Protein AF-A0A962IEN9-F1 (afdb_monomer)

Sequence (80 aa):
MKLVRTRHWITASLTALLLAACGDGGGNLAEGGITGSGISVGPITGFGSIWVGGVHFDVSNAEFVRNGQVTDEAQSAFRI

Solvent-accessible surface area (backbone atoms only — not comparable to full-atom values): 5398 Å² total; per-residue (Å²): 144,67,74,67,67,61,56,54,54,55,55,52,54,52,52,54,56,59,52,59,74,69,56,82,86,62,92,70,76,79,52,48,43,89,76,89,72,84,47,67,64,59,67,74,80,47,80,98,48,46,23,39,68,86,44,81,40,89,57,94,84,60,88,44,69,58,97,91,37,81,43,94,64,59,79,71,78,73,63,124

Structure (mmCIF, N/CA/C/O backbone):
data_AF-A0A962IEN9-F1
#
_entry.id   AF-A0A962IEN9-F1
#
loop_
_atom_site.group_PDB
_atom_site.id
_atom_site.type_symbol
_atom_site.label_atom_id
_atom_site.label_alt_id
_atom_site.label_comp_id
_atom_site.label_asym_id
_atom_site.label_entity_id
_atom_site.label_seq_id
_atom_site.pdbx_PDB_ins_code
_atom_site.Cartn_x
_atom_site.Cartn_y
_atom_site.Cartn_z
_atom_site.occupancy
_atom_site.B_iso_or_equiv
_atom_site.auth_seq_id
_atom_site.auth_comp_id
_atom_site.auth_asym_id
_atom_site.auth_atom_id
_atom_site.pdbx_PDB_model_num
ATOM 1 N N . MET A 1 1 ? 58.058 8.660 -25.166 1.00 46.91 1 MET A N 1
ATOM 2 C CA . MET A 1 1 ? 56.603 8.805 -25.415 1.00 46.91 1 MET A CA 1
ATOM 3 C C . MET A 1 1 ? 55.835 7.557 -24.941 1.00 46.91 1 MET A C 1
ATOM 5 O O . MET A 1 1 ? 55.444 6.741 -25.758 1.00 46.91 1 MET A O 1
ATOM 9 N N . LYS A 1 2 ? 55.657 7.339 -23.627 1.00 45.31 2 LYS A N 1
ATOM 10 C CA . LYS A 1 2 ? 54.832 6.217 -23.098 1.00 45.31 2 LYS A CA 1
ATOM 11 C C . LYS A 1 2 ? 53.859 6.631 -21.978 1.00 45.31 2 LYS A C 1
ATOM 13 O O . LYS A 1 2 ? 52.950 5.881 -21.658 1.00 45.31 2 LYS A O 1
ATOM 18 N N . LEU A 1 3 ? 53.999 7.850 -21.446 1.00 52.28 3 LEU A N 1
ATOM 19 C CA . LEU A 1 3 ? 53.270 8.331 -20.264 1.00 52.28 3 LEU A CA 1
ATOM 20 C C . LEU A 1 3 ? 51.842 8.834 -20.556 1.00 52.28 3 LEU A C 1
ATOM 22 O O . LEU A 1 3 ? 51.005 8.890 -19.663 1.00 52.28 3 LEU A O 1
ATOM 26 N N . VAL A 1 4 ? 51.553 9.201 -21.809 1.00 54.06 4 VAL A N 1
ATOM 27 C CA . VAL A 1 4 ? 50.218 9.661 -22.231 1.00 54.06 4 VAL A CA 1
ATOM 28 C C . VAL A 1 4 ? 49.262 8.480 -22.379 1.00 54.06 4 VAL A C 1
ATOM 30 O O . VAL A 1 4 ? 48.106 8.579 -21.987 1.00 54.06 4 VAL A O 1
ATOM 33 N N . ARG A 1 5 ? 49.743 7.334 -22.875 1.00 55.22 5 ARG A N 1
ATOM 34 C CA . ARG A 1 5 ? 48.899 6.174 -23.177 1.00 55.22 5 ARG A CA 1
ATOM 35 C C . ARG A 1 5 ? 48.345 5.516 -21.915 1.00 55.22 5 ARG A C 1
ATOM 37 O O . ARG A 1 5 ? 47.198 5.129 -21.945 1.00 55.22 5 ARG A O 1
ATOM 44 N N . THR A 1 6 ? 49.072 5.489 -20.798 1.00 55.44 6 THR A N 1
ATOM 45 C CA . THR A 1 6 ? 48.576 4.972 -19.505 1.00 55.44 6 THR A CA 1
ATOM 46 C C . THR A 1 6 ? 47.572 5.897 -18.812 1.00 55.44 6 THR A C 1
ATOM 48 O O . THR A 1 6 ? 46.663 5.412 -18.146 1.00 55.44 6 THR A O 1
ATOM 51 N N . ARG A 1 7 ? 47.664 7.221 -19.011 1.00 55.69 7 ARG A N 1
ATOM 52 C CA . ARG A 1 7 ? 46.706 8.196 -18.445 1.00 55.69 7 ARG A CA 1
ATOM 53 C C . ARG A 1 7 ? 45.305 8.087 -19.053 1.00 55.69 7 ARG A C 1
ATOM 55 O O . ARG A 1 7 ? 44.335 8.314 -18.345 1.00 55.69 7 ARG A O 1
ATOM 62 N N . HIS A 1 8 ? 45.206 7.690 -20.324 1.00 54.59 8 HIS A N 1
ATOM 63 C CA . HIS A 1 8 ? 43.923 7.520 -21.021 1.00 54.59 8 HIS A CA 1
ATOM 64 C C . HIS A 1 8 ? 43.124 6.306 -20.523 1.00 54.59 8 HIS A C 1
ATOM 66 O O . HIS A 1 8 ? 41.901 6.293 -20.606 1.00 54.59 8 HIS A O 1
ATOM 72 N N . TRP A 1 9 ? 43.805 5.287 -19.993 1.00 57.66 9 TRP A N 1
ATOM 73 C CA . TRP A 1 9 ? 43.158 4.067 -19.502 1.00 57.66 9 TRP A CA 1
ATOM 74 C C . TRP A 1 9 ? 42.547 4.302 -18.119 1.00 57.66 9 TRP A C 1
ATOM 76 O O . TRP A 1 9 ? 41.479 3.781 -17.820 1.00 57.66 9 TRP A O 1
ATOM 86 N N . ILE A 1 10 ? 43.175 5.164 -17.312 1.00 67.00 10 ILE A N 1
ATOM 87 C CA . ILE A 1 10 ? 42.665 5.557 -15.993 1.00 67.00 10 ILE A CA 1
ATOM 88 C C . ILE A 1 10 ? 41.387 6.400 -16.136 1.00 67.00 10 ILE A C 1
ATOM 90 O O . ILE A 1 10 ? 40.407 6.147 -15.438 1.00 67.00 10 ILE A O 1
ATOM 94 N N . THR A 1 11 ? 41.352 7.362 -17.066 1.00 69.44 11 THR A N 1
ATOM 95 C CA . THR A 1 11 ? 40.153 8.188 -17.308 1.00 69.44 11 THR A CA 1
ATOM 96 C C . THR A 1 11 ? 38.991 7.397 -17.911 1.00 69.44 11 THR A C 1
ATOM 98 O O . THR A 1 11 ? 37.838 7.648 -17.554 1.00 69.44 11 THR A O 1
ATOM 101 N N . ALA A 1 12 ? 39.270 6.416 -18.777 1.00 71.75 12 ALA A N 1
ATOM 102 C CA . ALA A 1 12 ? 38.246 5.533 -19.336 1.00 71.75 12 ALA A CA 1
ATOM 103 C C . ALA A 1 12 ? 37.586 4.657 -18.256 1.00 71.75 12 ALA A C 1
ATOM 105 O O . ALA A 1 12 ? 36.358 4.597 -18.189 1.00 71.75 12 ALA A O 1
ATOM 106 N N . SER A 1 13 ? 38.380 4.052 -17.363 1.00 70.06 13 SER A N 1
ATOM 107 C CA . SER A 1 13 ? 37.844 3.261 -16.247 1.00 70.06 13 SER A CA 1
ATOM 108 C C . SER A 1 13 ? 37.009 4.104 -15.286 1.00 70.06 13 SER A C 1
ATOM 110 O O . SER A 1 13 ? 35.936 3.672 -14.875 1.00 70.06 13 SER A O 1
ATOM 112 N N . LEU A 1 14 ? 37.449 5.326 -14.964 1.00 74.31 14 LEU A N 1
ATOM 113 C CA . LEU A 1 14 ? 36.693 6.206 -14.071 1.00 74.31 14 LEU A CA 1
ATOM 114 C C . LEU A 1 14 ? 35.325 6.574 -14.666 1.00 74.31 14 LEU A C 1
ATOM 116 O O . LEU A 1 14 ? 34.316 6.507 -13.975 1.00 74.31 14 LEU A O 1
ATOM 120 N N . THR A 1 15 ? 35.271 6.885 -15.962 1.00 70.44 15 THR A N 1
ATOM 121 C CA . THR A 1 15 ? 34.017 7.247 -16.642 1.00 70.44 15 THR A CA 1
ATOM 122 C C . THR A 1 15 ? 33.029 6.076 -16.672 1.00 70.44 15 THR A C 1
ATOM 124 O O . THR A 1 15 ? 31.844 6.271 -16.411 1.00 70.44 15 THR A O 1
ATOM 127 N N . ALA A 1 16 ? 33.510 4.851 -16.913 1.00 67.19 16 ALA A N 1
ATOM 1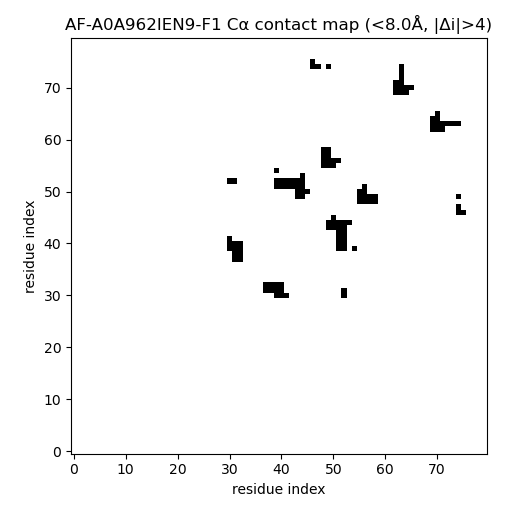28 C CA . ALA A 1 16 ? 32.676 3.647 -16.883 1.00 67.19 16 ALA A CA 1
ATOM 129 C C . ALA A 1 16 ? 32.073 3.374 -15.490 1.00 67.19 16 ALA A C 1
ATOM 131 O O . ALA A 1 16 ? 30.913 2.973 -15.399 1.00 67.19 16 ALA A O 1
ATOM 132 N N . LEU A 1 17 ? 32.817 3.647 -14.409 1.00 67.12 17 LEU A N 1
ATOM 133 C CA . LEU A 1 17 ? 32.295 3.548 -13.040 1.00 67.12 17 LEU A CA 1
ATOM 134 C C . LEU A 1 17 ? 31.200 4.591 -12.755 1.00 67.12 17 LEU A C 1
ATOM 136 O O . LEU A 1 17 ? 30.231 4.272 -12.071 1.00 67.12 17 LEU A O 1
ATOM 140 N N . LEU A 1 18 ? 31.314 5.810 -13.298 1.00 69.62 18 LEU A N 1
ATOM 141 C CA . LEU A 1 18 ? 30.269 6.833 -13.152 1.00 69.62 18 LEU A CA 1
ATOM 142 C C . LEU A 1 18 ? 28.978 6.464 -13.905 1.00 69.62 18 LEU A C 1
ATOM 144 O O . LEU A 1 18 ? 27.887 6.738 -13.414 1.00 69.62 18 LEU A O 1
ATOM 148 N N . LEU A 1 19 ? 29.085 5.816 -15.069 1.00 64.12 19 LEU A N 1
ATOM 149 C CA . LEU A 1 19 ? 27.925 5.343 -15.839 1.00 64.12 19 LEU A CA 1
ATOM 150 C C . LEU A 1 19 ? 27.181 4.196 -15.134 1.00 64.12 19 LEU A C 1
ATOM 152 O O . LEU A 1 19 ? 25.955 4.150 -15.187 1.00 64.12 19 LEU A O 1
ATOM 156 N N . ALA A 1 20 ? 27.893 3.313 -14.425 1.00 61.75 20 ALA A N 1
ATOM 157 C CA . ALA A 1 20 ? 27.279 2.232 -13.647 1.00 61.75 20 ALA A CA 1
ATOM 158 C C . ALA A 1 20 ? 26.456 2.738 -12.447 1.00 61.75 20 ALA A C 1
ATOM 160 O O . ALA A 1 20 ? 25.505 2.079 -12.043 1.00 61.75 20 ALA A O 1
ATOM 161 N N . ALA A 1 21 ? 26.768 3.921 -11.908 1.00 60.53 21 ALA A N 1
ATOM 162 C CA . ALA A 1 21 ? 25.965 4.546 -10.854 1.00 60.53 21 ALA A CA 1
ATOM 163 C C . ALA A 1 21 ? 24.653 5.164 -11.376 1.00 60.53 2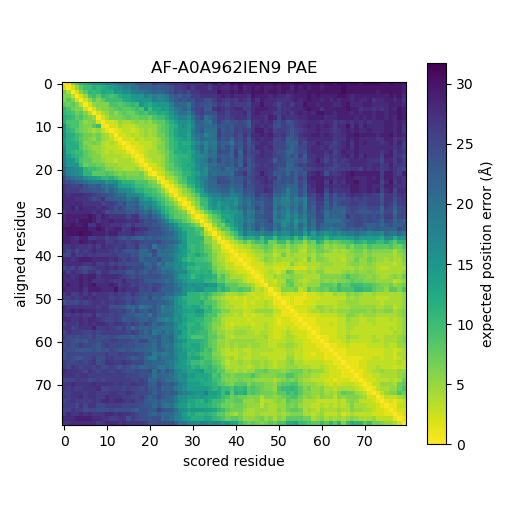1 ALA A C 1
ATOM 165 O O . ALA A 1 21 ? 23.741 5.411 -10.594 1.00 60.53 21 ALA A O 1
ATOM 166 N N . CYS A 1 22 ? 24.551 5.424 -12.684 1.00 64.81 22 CYS A N 1
ATOM 167 C CA . CYS A 1 22 ? 23.358 5.996 -13.316 1.00 64.81 22 CYS A CA 1
ATOM 168 C C . CYS A 1 22 ? 22.465 4.927 -13.980 1.00 64.81 22 CYS A C 1
ATOM 170 O O . CYS A 1 22 ? 21.384 5.234 -14.474 1.00 64.81 22 CYS A O 1
ATOM 172 N N . GLY A 1 23 ? 22.902 3.665 -13.987 1.00 55.41 23 GLY A N 1
ATOM 173 C CA . GLY A 1 23 ? 22.130 2.538 -14.496 1.00 55.41 23 GLY A CA 1
ATOM 174 C C . GLY A 1 23 ? 21.258 1.918 -13.411 1.00 55.41 23 GLY A C 1
ATOM 175 O O . GLY A 1 23 ? 21.609 0.865 -12.884 1.00 55.41 23 GLY A O 1
ATOM 176 N N . ASP A 1 24 ? 20.115 2.538 -13.110 1.00 59.47 24 ASP A N 1
ATOM 177 C CA . ASP A 1 24 ? 19.000 1.882 -12.411 1.00 59.47 24 ASP A CA 1
ATOM 178 C C . ASP A 1 24 ? 18.382 0.835 -13.357 1.00 59.47 24 ASP A C 1
ATOM 180 O O . ASP A 1 24 ? 17.380 1.042 -14.041 1.00 59.47 24 ASP A O 1
ATOM 184 N N . GLY A 1 25 ? 19.091 -0.284 -13.503 1.00 59.16 25 GLY A N 1
ATOM 185 C CA . GLY A 1 25 ? 18.669 -1.468 -14.239 1.00 59.16 25 GLY A CA 1
ATOM 186 C C . GLY A 1 25 ? 17.679 -2.269 -13.409 1.00 59.16 25 GLY A C 1
ATOM 187 O O . GLY A 1 25 ? 17.993 -3.363 -12.948 1.00 59.16 25 GLY A O 1
ATOM 188 N N . GLY A 1 26 ? 16.493 -1.716 -13.200 1.00 54.19 26 GLY A N 1
ATOM 189 C CA . GLY A 1 26 ? 15.422 -2.376 -12.476 1.00 54.19 26 GLY A CA 1
ATOM 190 C C . GLY A 1 26 ? 14.119 -1.706 -12.841 1.00 54.19 26 GLY A C 1
ATOM 191 O O . GLY A 1 26 ? 13.811 -0.640 -12.327 1.00 54.19 26 GLY A O 1
ATOM 192 N N . GLY A 1 27 ? 13.365 -2.325 -13.751 1.00 57.56 27 GLY A N 1
ATOM 193 C CA . GLY A 1 27 ? 11.993 -1.943 -14.054 1.00 57.56 27 GLY A CA 1
ATOM 194 C C . GLY A 1 27 ? 11.123 -2.105 -12.815 1.00 57.56 27 GLY A C 1
ATOM 195 O O . GLY A 1 27 ? 10.397 -3.084 -12.678 1.00 57.56 27 GLY A O 1
ATOM 196 N N . ASN A 1 28 ? 11.205 -1.140 -11.909 1.00 54.97 28 ASN A N 1
ATOM 197 C CA . ASN A 1 28 ? 10.199 -0.906 -10.903 1.00 54.97 28 ASN A CA 1
ATOM 198 C C . ASN A 1 28 ? 9.063 -0.232 -11.657 1.00 54.97 28 ASN A C 1
ATOM 200 O O . ASN A 1 28 ? 9.079 0.976 -11.894 1.00 54.97 28 ASN A O 1
ATOM 204 N N . LEU A 1 29 ? 8.118 -1.048 -12.122 1.00 55.78 29 LEU A N 1
ATOM 205 C CA . LEU A 1 29 ? 6.807 -0.563 -12.508 1.00 55.78 29 LEU A CA 1
ATOM 206 C C . LEU A 1 29 ? 6.293 0.237 -11.307 1.00 55.78 29 LEU A C 1
ATOM 208 O O . LEU A 1 29 ? 5.962 -0.331 -10.270 1.00 55.78 29 LEU A O 1
ATOM 212 N N . ALA A 1 30 ? 6.351 1.562 -11.413 1.00 56.19 30 ALA A N 1
ATOM 213 C CA . ALA A 1 30 ? 5.852 2.467 -10.399 1.00 56.19 30 ALA A CA 1
ATOM 214 C C . ALA A 1 30 ? 4.323 2.342 -10.379 1.00 56.19 30 ALA A C 1
ATOM 216 O O . ALA A 1 30 ? 3.616 3.120 -11.009 1.00 56.19 30 ALA A O 1
ATOM 217 N N . GLU A 1 31 ? 3.815 1.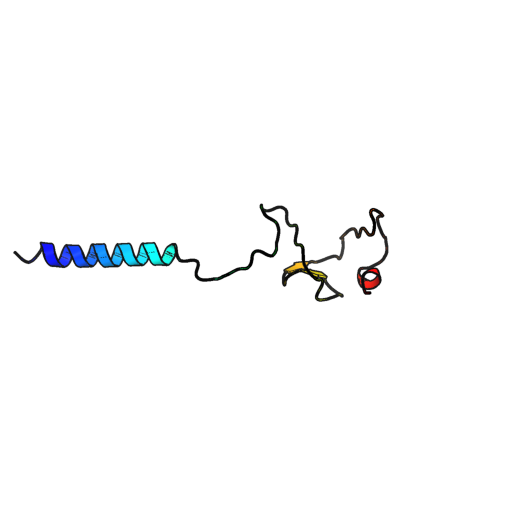326 -9.684 1.00 58.00 31 GLU A N 1
ATOM 218 C CA . GLU A 1 31 ? 2.379 1.096 -9.471 1.00 58.00 31 GLU A CA 1
ATOM 219 C C . GLU A 1 31 ? 1.814 2.003 -8.349 1.00 58.00 31 GLU A C 1
ATOM 221 O O . GLU A 1 31 ? 0.659 1.901 -7.945 1.00 58.00 31 GLU A O 1
ATOM 226 N N . GLY A 1 32 ? 2.609 2.943 -7.831 1.00 55.34 32 GLY A N 1
ATOM 227 C CA . GLY A 1 32 ? 2.205 3.824 -6.739 1.00 55.34 32 GLY A CA 1
ATOM 228 C C . GLY A 1 32 ? 2.496 5.284 -7.041 1.00 55.34 32 GLY A C 1
ATOM 229 O O . GLY A 1 32 ? 3.655 5.680 -7.042 1.00 55.34 32 GLY A O 1
ATOM 230 N N . GLY A 1 33 ? 1.430 6.057 -7.272 1.00 52.50 33 GLY A N 1
ATOM 231 C CA . GLY A 1 33 ? 1.349 7.508 -7.080 1.00 52.50 33 GLY A CA 1
ATOM 232 C C . GLY A 1 33 ? 2.502 8.340 -7.639 1.00 52.50 33 GLY A C 1
ATOM 233 O O . GLY A 1 33 ? 3.523 8.544 -6.984 1.00 52.50 33 GLY A O 1
ATOM 234 N N . IL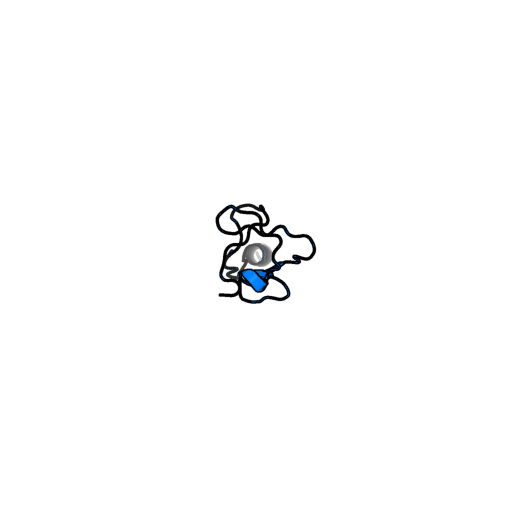E A 1 34 ? 2.283 8.939 -8.812 1.00 54.91 34 ILE A N 1
ATOM 235 C CA . ILE A 1 34 ? 3.093 10.060 -9.307 1.00 54.91 34 ILE A CA 1
ATOM 236 C C . ILE A 1 34 ? 3.197 11.073 -8.155 1.00 54.91 34 ILE A C 1
ATOM 238 O O . ILE A 1 34 ? 2.171 11.457 -7.607 1.00 54.91 34 ILE A O 1
ATOM 242 N N . THR A 1 35 ? 4.411 11.454 -7.750 1.00 55.09 35 THR A N 1
ATOM 243 C CA . THR A 1 35 ? 4.699 12.368 -6.625 1.00 55.09 35 THR A CA 1
ATOM 244 C C . THR A 1 35 ? 4.192 11.924 -5.241 1.00 55.09 35 THR A C 1
ATOM 246 O O . THR A 1 35 ? 3.176 12.425 -4.773 1.00 55.09 35 THR A O 1
ATOM 249 N N . GLY A 1 36 ? 4.940 11.063 -4.532 1.00 54.50 36 GLY A N 1
ATOM 250 C CA . GLY A 1 36 ? 5.167 11.145 -3.069 1.00 54.50 36 GLY A CA 1
ATOM 251 C C . GLY A 1 36 ? 3.959 11.227 -2.118 1.00 54.50 36 GLY A C 1
ATOM 252 O O . GLY A 1 36 ? 4.136 11.526 -0.944 1.00 54.50 36 GLY A O 1
ATOM 253 N N . SER A 1 37 ? 2.743 10.980 -2.600 1.00 69.31 37 SER A N 1
ATOM 254 C CA . SER A 1 37 ? 1.496 11.263 -1.879 1.00 69.31 37 SER A CA 1
ATOM 255 C C . SER A 1 37 ? 1.082 10.110 -0.959 1.00 69.31 37 SER A C 1
ATOM 257 O O . SER A 1 37 ? 0.068 10.201 -0.280 1.00 69.31 37 SER A O 1
ATOM 259 N N . GLY A 1 38 ? 1.826 8.996 -0.980 1.00 69.38 38 GLY A N 1
ATOM 260 C CA . GLY A 1 38 ? 1.467 7.764 -0.271 1.00 69.38 38 GLY A CA 1
ATOM 261 C C . GLY A 1 38 ? 0.266 7.023 -0.869 1.00 69.38 38 GLY A C 1
ATOM 262 O O . GLY A 1 38 ? -0.245 6.098 -0.250 1.00 69.38 38 GLY A O 1
ATOM 263 N N . ILE A 1 39 ? -0.189 7.405 -2.067 1.00 73.38 39 ILE A N 1
ATOM 264 C CA . ILE A 1 39 ? -1.349 6.795 -2.723 1.00 73.38 39 ILE A CA 1
ATOM 265 C C . ILE A 1 39 ? -0.889 5.653 -3.630 1.00 73.38 39 ILE A C 1
ATOM 267 O O . ILE A 1 39 ? -0.126 5.872 -4.571 1.00 73.38 39 ILE A O 1
ATOM 271 N N . SER A 1 40 ? -1.376 4.442 -3.362 1.00 75.56 40 SER A N 1
ATOM 272 C CA . SER A 1 40 ? -1.186 3.268 -4.223 1.00 75.56 40 SER A CA 1
ATOM 273 C C . SER A 1 40 ? -2.510 2.867 -4.854 1.00 75.56 40 SER A C 1
ATOM 275 O O . SER A 1 40 ? -3.538 2.847 -4.178 1.00 75.56 40 SER A O 1
ATOM 277 N N . VAL A 1 41 ? -2.490 2.570 -6.152 1.00 82.00 41 VAL A N 1
ATOM 278 C CA . VAL A 1 41 ? -3.684 2.196 -6.916 1.00 82.00 41 VAL A CA 1
ATOM 279 C C . VAL A 1 41 ? -3.381 0.902 -7.649 1.00 82.00 41 VAL A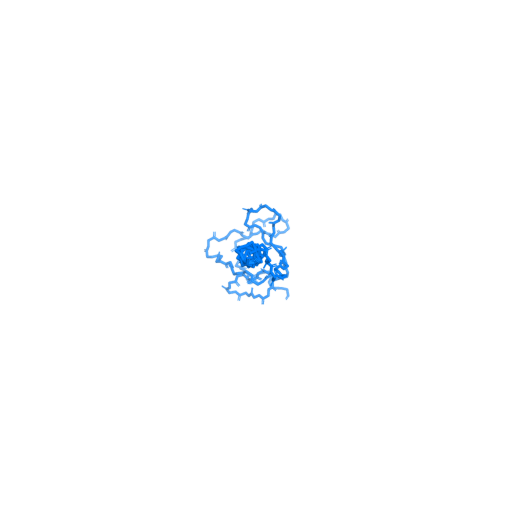 C 1
ATOM 281 O O . VAL A 1 41 ? -2.453 0.843 -8.442 1.00 82.00 41 VAL A O 1
ATOM 284 N N . GLY A 1 42 ? -4.169 -0.135 -7.390 1.00 82.06 42 GLY A N 1
ATOM 285 C CA . GLY A 1 42 ? -3.973 -1.451 -7.983 1.00 82.06 42 GLY A CA 1
ATOM 286 C C . GLY A 1 42 ? -4.971 -2.470 -7.433 1.00 82.06 42 GLY A C 1
ATOM 287 O O . GLY A 1 42 ? -5.765 -2.141 -6.546 1.00 82.06 42 GLY A O 1
ATOM 288 N N . PRO A 1 43 ? -4.962 -3.707 -7.953 1.00 82.31 43 PRO A N 1
ATOM 289 C CA . PRO A 1 43 ? -5.795 -4.777 -7.424 1.00 82.31 43 PRO A CA 1
ATOM 290 C C . PRO A 1 43 ? -5.392 -5.119 -5.984 1.00 82.31 43 PRO A C 1
ATOM 292 O O . PRO A 1 43 ? -4.206 -5.170 -5.652 1.00 82.31 43 PRO A O 1
ATOM 295 N N . ILE A 1 44 ? -6.392 -5.388 -5.140 1.00 82.88 44 ILE A N 1
ATOM 296 C CA . ILE A 1 44 ? -6.176 -5.864 -3.771 1.00 82.88 44 ILE A CA 1
ATOM 297 C C . ILE A 1 44 ? -5.845 -7.356 -3.834 1.00 82.88 44 ILE A C 1
ATOM 299 O O . ILE A 1 44 ? -6.655 -8.149 -4.314 1.00 82.88 44 ILE A O 1
ATOM 303 N N . THR A 1 45 ? -4.665 -7.745 -3.353 1.00 83.88 45 THR A N 1
ATOM 304 C CA . THR A 1 45 ? -4.187 -9.141 -3.419 1.00 83.88 45 THR A CA 1
ATOM 305 C C . THR A 1 45 ? -4.277 -9.893 -2.089 1.00 83.88 45 THR A C 1
ATOM 307 O O . THR A 1 45 ? -4.070 -11.105 -2.062 1.00 83.88 45 THR A O 1
ATOM 310 N N . GLY A 1 46 ? -4.627 -9.216 -0.990 1.00 80.81 46 GLY A N 1
ATOM 311 C CA . GLY A 1 46 ? -4.752 -9.826 0.334 1.00 80.81 46 GLY A CA 1
ATOM 312 C C . GLY A 1 46 ? -5.619 -9.016 1.300 1.00 80.81 46 GLY A C 1
ATOM 313 O O . GLY A 1 46 ? -5.711 -7.796 1.183 1.00 80.81 46 GLY A O 1
ATOM 314 N N . PHE A 1 47 ? -6.240 -9.726 2.250 1.00 81.12 47 PHE A N 1
ATOM 315 C CA . PHE A 1 47 ? -7.040 -9.191 3.359 1.00 81.12 47 PHE A CA 1
ATOM 316 C C . PHE A 1 47 ? -6.508 -9.745 4.693 1.00 81.12 47 PHE A C 1
ATOM 318 O O . PHE A 1 47 ? -5.990 -10.860 4.738 1.00 81.12 47 PHE A O 1
ATOM 325 N N . GLY A 1 48 ? -6.645 -8.984 5.780 1.00 70.81 48 GLY A N 1
ATOM 326 C CA . GLY A 1 48 ? -5.965 -9.211 7.070 1.00 70.81 48 GLY A CA 1
ATOM 327 C C . GLY A 1 48 ? -4.895 -8.142 7.299 1.00 70.81 48 GLY A C 1
ATOM 328 O O . GLY A 1 48 ? -4.813 -7.553 8.371 1.00 70.81 48 GLY A O 1
ATOM 329 N N . SER A 1 49 ? -4.233 -7.766 6.214 1.00 72.81 49 SER A N 1
ATOM 330 C CA . SER A 1 49 ? -3.592 -6.485 5.972 1.00 72.81 49 SER A CA 1
ATOM 331 C C . SER A 1 49 ? -3.742 -6.171 4.486 1.00 72.81 49 SER A C 1
ATOM 333 O O . SER A 1 49 ? -3.787 -7.094 3.668 1.00 72.81 49 SER A O 1
ATOM 335 N N . ILE A 1 50 ? -3.923 -4.900 4.128 1.00 84.75 50 ILE A N 1
ATOM 336 C CA . ILE A 1 50 ? -4.257 -4.551 2.746 1.00 84.75 50 ILE A CA 1
ATOM 337 C C . ILE A 1 50 ? -2.976 -4.554 1.915 1.00 84.75 50 ILE A C 1
ATOM 339 O O . ILE A 1 50 ? -2.021 -3.849 2.235 1.00 84.75 50 ILE A O 1
ATOM 343 N N . TRP A 1 51 ? -2.969 -5.344 0.842 1.00 85.94 51 TRP A N 1
ATOM 344 C CA . TRP A 1 51 ? -1.888 -5.364 -0.141 1.00 85.94 51 TRP A CA 1
ATOM 345 C C . TRP A 1 51 ? -2.373 -4.785 -1.46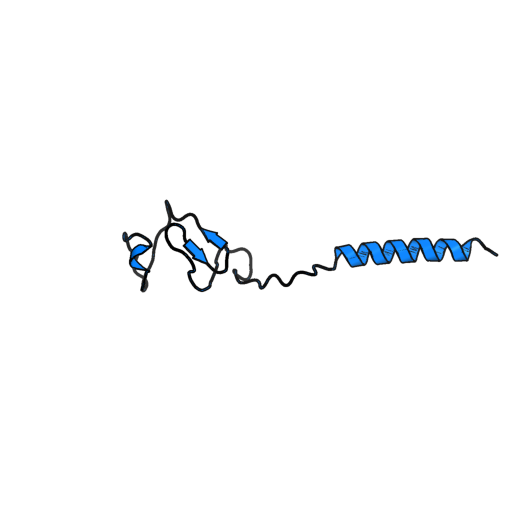4 1.00 85.94 51 TRP A C 1
ATOM 347 O O . TRP A 1 51 ? -3.320 -5.314 -2.050 1.00 85.94 51 TRP A O 1
ATOM 357 N N . VAL A 1 52 ? -1.717 -3.725 -1.941 1.00 82.88 52 VAL A N 1
ATOM 358 C CA . VAL A 1 52 ? -2.027 -3.066 -3.222 1.00 82.88 52 VAL A CA 1
ATOM 359 C C . VAL A 1 52 ? -0.757 -3.005 -4.051 1.00 82.88 52 VAL A C 1
ATOM 361 O O . VAL A 1 52 ? 0.229 -2.418 -3.612 1.00 82.88 52 VAL A O 1
ATOM 364 N N . GLY A 1 53 ? -0.749 -3.645 -5.224 1.00 80.88 53 GLY A N 1
ATOM 365 C CA . GLY A 1 53 ? 0.424 -3.621 -6.111 1.00 80.88 53 GLY A CA 1
ATOM 366 C C . GLY A 1 53 ? 1.719 -4.124 -5.448 1.00 80.88 53 GLY A C 1
ATOM 367 O O . GLY A 1 53 ? 2.800 -3.640 -5.756 1.00 80.88 53 GLY A O 1
ATOM 368 N N . GLY A 1 54 ? 1.618 -5.045 -4.479 1.00 80.69 54 GLY A N 1
ATOM 369 C CA . GLY A 1 54 ? 2.765 -5.568 -3.721 1.00 80.69 54 GLY A CA 1
ATOM 370 C C . GLY A 1 54 ? 3.199 -4.733 -2.508 1.00 80.69 54 GLY A C 1
ATOM 371 O O . GLY A 1 54 ? 4.103 -5.154 -1.788 1.00 80.69 54 GLY A O 1
ATOM 372 N N . VAL A 1 55 ? 2.547 -3.601 -2.231 1.00 82.12 55 VAL A N 1
ATOM 373 C CA . VAL A 1 55 ? 2.801 -2.768 -1.044 1.00 82.12 55 VAL A CA 1
ATOM 374 C C . VAL A 1 55 ? 1.859 -3.160 0.092 1.00 82.12 55 VAL A C 1
ATOM 376 O O . VAL A 1 55 ? 0.655 -3.291 -0.120 1.00 82.12 55 VAL A O 1
ATOM 379 N N . HIS A 1 56 ? 2.412 -3.323 1.294 1.00 86.00 56 HIS A N 1
ATOM 380 C CA . HIS A 1 56 ? 1.675 -3.651 2.513 1.00 86.00 56 HIS A CA 1
ATOM 381 C C . HIS A 1 56 ? 1.222 -2.399 3.266 1.00 86.00 56 HIS A C 1
ATOM 383 O O . HIS A 1 56 ? 2.041 -1.533 3.578 1.00 86.00 56 HIS A O 1
ATOM 389 N N . PHE A 1 57 ? -0.057 -2.358 3.634 1.00 85.25 57 PHE A N 1
ATOM 390 C CA . PHE A 1 57 ? -0.663 -1.288 4.419 1.00 85.25 57 PHE A CA 1
ATOM 391 C C . PHE A 1 57 ? -1.178 -1.822 5.759 1.00 85.25 57 PHE A C 1
ATOM 393 O O . PHE A 1 57 ? -2.001 -2.742 5.803 1.00 85.25 57 PHE A O 1
ATOM 400 N N . ASP A 1 58 ? -0.714 -1.208 6.851 1.00 87.06 58 ASP A N 1
ATOM 401 C CA . ASP A 1 58 ? -1.336 -1.362 8.166 1.00 87.06 58 ASP A CA 1
ATOM 402 C C . ASP A 1 58 ? -2.608 -0.512 8.211 1.00 87.06 58 ASP A C 1
ATOM 404 O O . ASP A 1 58 ? -2.582 0.695 7.976 1.00 87.06 58 ASP A O 1
ATOM 408 N N . VAL A 1 59 ? -3.726 -1.172 8.493 1.00 87.25 59 VAL A N 1
ATOM 409 C CA . VAL A 1 59 ? -5.062 -0.575 8.492 1.00 87.25 59 VAL A CA 1
ATOM 410 C C . VAL A 1 59 ? -5.706 -0.570 9.876 1.00 87.25 59 VAL A C 1
ATOM 412 O O . VAL A 1 59 ? -6.899 -0.311 9.994 1.00 87.25 59 VAL A O 1
ATOM 415 N N . SER A 1 60 ? -4.928 -0.820 10.934 1.00 86.69 60 SER A N 1
ATOM 416 C CA . SER A 1 60 ? -5.424 -0.877 12.319 1.00 86.69 60 SER A CA 1
ATOM 417 C C . SER A 1 60 ? -6.115 0.417 12.776 1.00 86.69 60 SER A C 1
ATOM 419 O O . SER A 1 60 ? -6.950 0.386 13.676 1.00 86.69 60 SER A O 1
ATOM 421 N N . ASN A 1 61 ? -5.780 1.554 12.158 1.00 85.81 61 ASN A N 1
ATOM 422 C CA . ASN A 1 61 ? -6.406 2.854 12.410 1.00 85.81 61 ASN A CA 1
ATOM 423 C C . ASN A 1 61 ? -6.834 3.567 11.113 1.00 85.81 61 ASN A C 1
ATOM 425 O O . ASN A 1 61 ? -6.903 4.791 11.071 1.00 85.81 61 ASN A O 1
ATOM 429 N N . ALA A 1 62 ? -7.068 2.812 10.037 1.00 86.38 62 ALA A N 1
ATOM 430 C CA . ALA A 1 62 ? -7.476 3.387 8.761 1.00 86.38 62 ALA A CA 1
ATOM 431 C C . ALA A 1 62 ? -8.990 3.645 8.711 1.00 86.38 62 ALA A C 1
ATOM 433 O O . ALA A 1 62 ? -9.782 2.886 9.266 1.00 86.38 62 ALA A O 1
ATOM 434 N N . GLU A 1 63 ? -9.380 4.694 7.989 1.00 88.69 63 GLU A N 1
ATOM 435 C CA . GLU A 1 63 ? -10.767 4.981 7.631 1.00 88.69 63 GLU A CA 1
ATOM 436 C C . GLU A 1 63 ? -11.081 4.359 6.266 1.00 88.69 63 GLU A C 1
ATOM 438 O O . GLU A 1 63 ? -10.358 4.573 5.287 1.00 88.69 63 GLU A O 1
ATOM 443 N N . PHE A 1 64 ? -12.160 3.583 6.189 1.00 87.62 64 PHE A N 1
ATOM 444 C CA . PHE A 1 64 ? -12.592 2.952 4.949 1.00 87.62 64 PHE A CA 1
ATOM 445 C C . PHE A 1 64 ? -13.739 3.748 4.331 1.00 87.62 64 PHE A C 1
ATOM 447 O O . PHE A 1 64 ? -14.700 4.099 5.009 1.00 87.62 64 PHE A O 1
ATOM 454 N N . VAL A 1 65 ? -13.670 4.003 3.022 1.00 89.06 65 VAL A N 1
ATOM 455 C CA . VAL A 1 65 ? -14.713 4.729 2.285 1.00 89.06 65 VAL A CA 1
ATOM 456 C C . VAL A 1 65 ? -15.168 3.899 1.093 1.00 89.06 65 VAL A C 1
ATOM 458 O O . VAL A 1 65 ? -14.359 3.498 0.255 1.00 89.06 65 VAL A O 1
ATOM 461 N N . ARG A 1 66 ? -16.479 3.663 0.979 1.00 85.81 66 ARG A N 1
ATOM 462 C CA . ARG A 1 66 ? -17.090 2.965 -0.160 1.00 85.81 66 ARG A CA 1
ATOM 463 C C . ARG A 1 66 ? -18.191 3.823 -0.757 1.00 85.81 66 ARG A C 1
ATOM 465 O O . ARG A 1 66 ? -19.078 4.275 -0.045 1.00 85.81 66 ARG A O 1
ATOM 472 N N . ASN A 1 67 ? -18.144 4.051 -2.070 1.00 89.38 67 ASN A N 1
ATOM 473 C CA . ASN A 1 67 ? -19.124 4.888 -2.777 1.00 89.38 67 ASN A CA 1
ATOM 474 C C . ASN A 1 67 ? -19.296 6.288 -2.147 1.00 89.38 67 ASN A C 1
ATOM 476 O O . ASN A 1 67 ? -20.398 6.826 -2.105 1.00 89.38 67 ASN A O 1
ATOM 480 N N . GLY A 1 68 ? -18.208 6.863 -1.621 1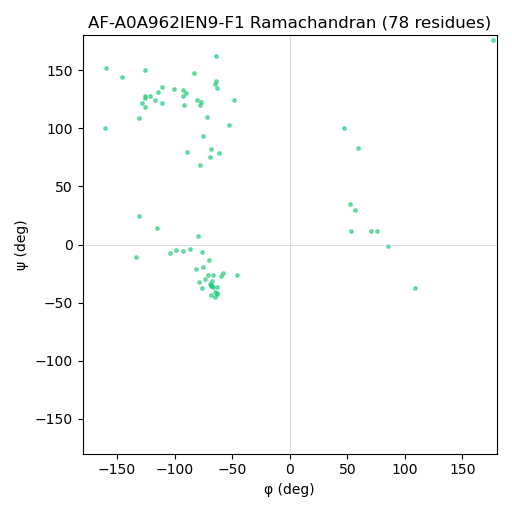.00 88.44 68 GLY A N 1
ATOM 481 C CA . GLY A 1 68 ? -18.220 8.178 -0.974 1.00 88.44 68 GLY A CA 1
ATOM 482 C C . GLY A 1 68 ? -18.826 8.204 0.431 1.00 88.44 68 GLY A C 1
ATOM 483 O O . GLY A 1 68 ? -19.097 9.287 0.940 1.00 88.44 68 GLY A O 1
ATOM 484 N N . GLN A 1 69 ? -19.068 7.049 1.054 1.00 88.38 69 GLN A N 1
ATOM 485 C CA . GLN A 1 69 ? -19.527 6.946 2.438 1.00 88.38 69 GLN A CA 1
ATOM 486 C C . GLN A 1 69 ? -18.456 6.279 3.291 1.00 88.38 69 GLN A C 1
ATOM 488 O O . GLN A 1 69 ? -17.914 5.239 2.906 1.00 88.38 69 GLN A O 1
ATOM 493 N N . VAL A 1 70 ? -18.161 6.894 4.433 1.00 87.62 70 VAL A N 1
ATOM 494 C CA . VAL A 1 70 ? -17.324 6.291 5.470 1.00 87.62 70 VAL A CA 1
ATOM 495 C C . VAL A 1 70 ? -18.039 5.056 5.987 1.00 87.62 70 VAL A C 1
ATOM 497 O O . VAL A 1 70 ? -19.249 5.084 6.213 1.00 87.62 70 VAL A O 1
ATOM 500 N N . THR A 1 71 ? -17.297 3.968 6.122 1.00 84.44 71 THR A N 1
ATOM 501 C CA . THR A 1 71 ? -17.813 2.704 6.619 1.00 84.44 71 THR A CA 1
ATOM 502 C C . THR A 1 71 ? -17.037 2.299 7.861 1.00 84.44 71 THR A C 1
ATOM 504 O O . THR A 1 71 ? -15.811 2.231 7.836 1.00 84.44 71 THR A O 1
ATOM 507 N N . ASP A 1 72 ? -17.764 1.999 8.936 1.00 81.81 72 ASP A N 1
ATOM 508 C CA . ASP A 1 72 ? -17.199 1.415 10.161 1.00 81.81 72 ASP A CA 1
ATOM 509 C C . ASP A 1 72 ? -16.895 -0.086 9.993 1.00 81.81 72 ASP A C 1
ATOM 511 O O . ASP A 1 72 ? -16.327 -0.740 10.866 1.00 81.81 72 ASP A O 1
ATOM 515 N N . GLU A 1 73 ? -17.292 -0.648 8.851 1.00 78.50 73 GLU A N 1
ATOM 516 C CA . GLU A 1 73 ? -17.032 -2.032 8.487 1.00 78.50 73 GLU A CA 1
ATOM 517 C C . GLU A 1 73 ? -15.530 -2.296 8.317 1.00 78.50 73 GLU A C 1
ATOM 519 O O . GLU A 1 73 ? -14.799 -1.539 7.673 1.00 78.50 73 GLU A O 1
ATOM 524 N N . ALA A 1 74 ? -15.077 -3.441 8.826 1.00 80.69 74 ALA A N 1
ATOM 525 C CA . ALA A 1 74 ? -13.712 -3.899 8.615 1.00 80.69 74 ALA A CA 1
ATOM 526 C C . ALA A 1 74 ? -13.432 -4.180 7.125 1.00 80.69 74 ALA A C 1
ATOM 528 O O . ALA A 1 74 ? -14.336 -4.435 6.327 1.00 80.69 74 ALA A O 1
ATOM 529 N N . GLN A 1 75 ? -12.145 -4.252 6.767 1.00 83.00 75 GLN A N 1
ATOM 530 C CA . GLN A 1 75 ? -11.656 -4.587 5.419 1.00 83.00 75 GLN A CA 1
ATOM 531 C C . GLN A 1 75 ? -12.344 -5.797 4.75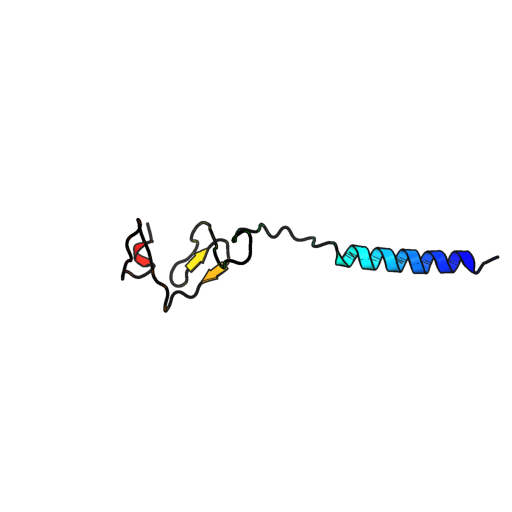1 1.00 83.00 75 GLN A C 1
ATOM 533 O O . GLN A 1 75 ? -12.416 -5.875 3.527 1.00 83.00 75 GLN A O 1
ATOM 538 N N . SER A 1 76 ? -12.881 -6.736 5.534 1.00 81.62 76 SER A N 1
ATOM 539 C CA . SER A 1 76 ? -13.653 -7.881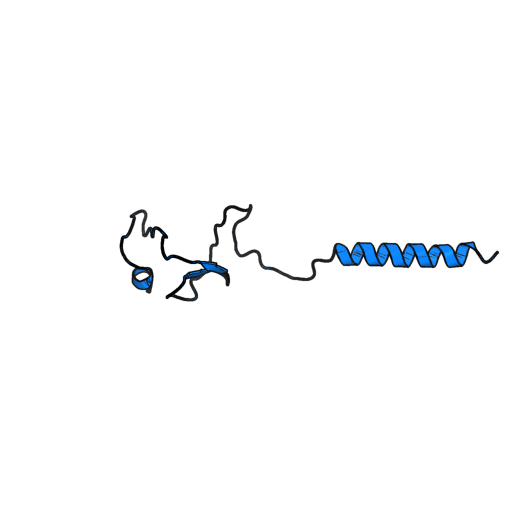 5.045 1.00 81.62 76 SER A CA 1
ATOM 540 C C . SER A 1 76 ? -14.904 -7.500 4.249 1.00 81.62 76 SER A C 1
ATOM 542 O O . SER A 1 76 ? -15.295 -8.265 3.374 1.00 81.62 76 SER A O 1
ATOM 544 N N . ALA A 1 77 ? -15.511 -6.333 4.485 1.00 80.94 77 ALA A N 1
ATOM 545 C CA . ALA A 1 77 ? -16.685 -5.866 3.738 1.00 80.94 77 ALA A CA 1
ATOM 546 C C . ALA A 1 77 ? -16.378 -5.482 2.276 1.00 80.94 77 ALA A C 1
ATOM 548 O O . ALA A 1 77 ? -17.289 -5.329 1.459 1.00 80.94 77 ALA A O 1
ATOM 549 N N . PHE A 1 78 ? -15.095 -5.348 1.929 1.00 81.81 78 PHE A N 1
ATOM 550 C CA . PHE A 1 78 ? -14.627 -5.087 0.565 1.00 81.81 78 PHE A CA 1
ATOM 551 C C . PHE A 1 78 ? -14.298 -6.364 -0.205 1.00 81.81 78 PHE A C 1
ATOM 553 O O . PHE A 1 78 ? -13.999 -6.303 -1.398 1.00 81.81 78 PHE A O 1
ATOM 560 N N . ARG A 1 79 ? -14.366 -7.521 0.458 1.00 79.25 79 ARG A N 1
ATOM 561 C CA . ARG A 1 79 ? -14.242 -8.811 -0.202 1.00 79.25 79 ARG A CA 1
ATOM 562 C C . ARG A 1 79 ? -15.516 -9.062 -1.011 1.00 79.25 79 ARG A C 1
ATOM 564 O O . ARG A 1 79 ? -16.589 -9.244 -0.443 1.00 79.25 79 ARG A O 1
ATOM 571 N N . ILE A 1 80 ? -15.377 -9.011 -2.331 1.00 72.75 80 ILE A N 1
ATOM 572 C CA . ILE A 1 80 ? -16.403 -9.400 -3.309 1.00 72.75 80 ILE A CA 1
ATOM 573 C C . ILE A 1 80 ? -16.372 -10.901 -3.585 1.00 72.75 80 ILE A C 1
ATOM 575 O O . ILE A 1 80 ? -15.282 -11.507 -3.452 1.00 72.75 80 ILE A O 1
#

pLDDT: mean 71.95, std 12.91, range [45.31, 89.38]

Secondary structure (DSSP, 8-state):
--HHHHHHHHHHHHHHHHHHTS---------S-SSSS----S-EEETTTEEETTEEE--TTPPEEETTEEE-S-GGGG--

Foldseek 3Di:
DPVVVVVVVVVVVVVVVVVVVVPPVDPPVCQADDPDPRGGDADFPDDVFTAGPNDTHDCVPPFDADPNDTDPDGPVVVPD

Mean predicted aligned error: 15.76 Å

Radius of gyration: 24.7 Å; Cα contacts (8 Å, |Δi|>4): 59; chains: 1; bounding box: 76×22×38 Å

Nearest PDB structures (foldseek):
  6kyx-assembly1_A-2  TM=4.474E-01  e=7.414E+00  Staphylococcus aureus